Protein AF-A0A0V0W2T0-F1 (afdb_monomer)

InterPro domains:
  IPR041588 Integrase zinc-binding domain [PF17921] (16-64)

Sequence (65 aa):
LPPESKHPIILPHNHPVTELLIKDHHVRQMHAGVNQTLVAIRTRLWIIRARNTTKKVIRSCPICC

Solvent-accessible surface area (backbone atoms only — not comparable to full-atom values): 3795 Å² total; per-residue (Å²): 130,64,76,64,58,74,67,52,50,74,38,65,57,90,38,72,68,47,52,50,53,48,45,50,50,20,54,76,52,75,66,38,53,61,68,59,32,51,57,62,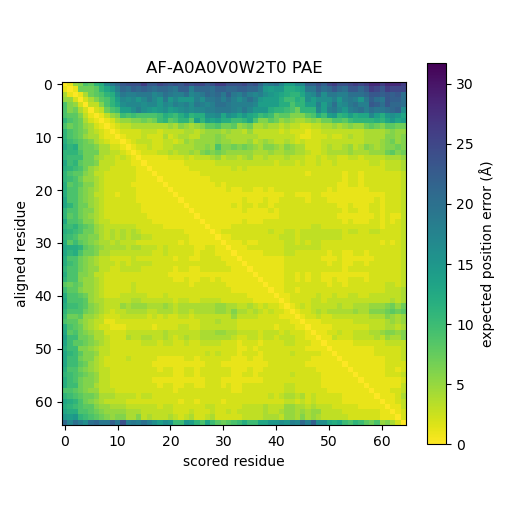46,56,55,51,39,42,48,46,71,41,69,61,48,40,48,53,51,47,71,69,32,89,86,65,116

pLDDT: mean 89.8, std 11.21, range [56.34, 97.31]

Structure (mmCIF, N/CA/C/O backbone):
data_AF-A0A0V0W2T0-F1
#
_entry.id   AF-A0A0V0W2T0-F1
#
loop_
_atom_site.group_PDB
_atom_site.id
_atom_site.type_symbol
_atom_site.label_atom_id
_atom_site.label_alt_id
_atom_site.label_comp_id
_atom_site.label_asym_id
_atom_site.label_entity_id
_atom_site.label_seq_id
_atom_site.pdbx_PDB_ins_code
_atom_site.Cartn_x
_atom_site.Cartn_y
_atom_site.Cartn_z
_atom_site.occupancy
_atom_site.B_iso_or_equiv
_atom_site.auth_seq_id
_atom_site.auth_comp_id
_atom_site.auth_asym_id
_atom_site.auth_atom_id
_atom_site.pdbx_PDB_model_num
ATOM 1 N N . LEU A 1 1 ? -12.158 16.687 9.987 1.00 56.34 1 LEU A N 1
ATOM 2 C CA . LEU A 1 1 ? -11.836 15.377 9.368 1.00 56.34 1 LEU A CA 1
ATOM 3 C C . LEU A 1 1 ? -13.145 14.633 9.119 1.00 56.34 1 LEU A C 1
ATOM 5 O O . LEU A 1 1 ? -14.013 14.739 9.981 1.00 56.34 1 LEU A O 1
ATOM 9 N N . PRO A 1 2 ? -13.318 13.938 7.980 1.00 58.75 2 PRO A N 1
ATOM 10 C CA . PRO A 1 2 ? -14.511 13.130 7.724 1.00 58.75 2 PRO A CA 1
ATOM 11 C C . PRO A 1 2 ? -14.686 12.054 8.814 1.00 58.75 2 PRO A C 1
ATOM 13 O O . PRO A 1 2 ? -13.676 11.555 9.319 1.00 58.75 2 PRO A O 1
ATOM 16 N N . PRO A 1 3 ? -15.922 11.667 9.176 1.00 59.12 3 PRO A N 1
ATOM 17 C CA . PRO A 1 3 ? -16.179 10.683 10.236 1.00 59.12 3 PRO A CA 1
ATOM 18 C C . PRO A 1 3 ? -15.540 9.306 9.971 1.00 59.12 3 PRO A C 1
ATOM 20 O O . PRO A 1 3 ? -15.157 8.623 10.914 1.00 59.12 3 PRO A O 1
ATOM 23 N N . GLU A 1 4 ? -15.318 8.945 8.706 1.00 58.69 4 GLU A N 1
ATOM 24 C CA . GLU A 1 4 ? -14.626 7.716 8.274 1.00 58.69 4 GLU A CA 1
ATOM 25 C C . GLU A 1 4 ? -13.144 7.670 8.697 1.00 58.69 4 GLU A C 1
ATOM 27 O O . GLU A 1 4 ? -12.575 6.600 8.890 1.00 58.69 4 GLU A O 1
ATOM 32 N N . SER A 1 5 ? -12.500 8.828 8.894 1.00 58.56 5 SER A N 1
ATOM 33 C CA . SER A 1 5 ? -11.114 8.901 9.382 1.00 58.56 5 SER A CA 1
ATOM 34 C C . SER A 1 5 ? -11.006 8.742 10.901 1.00 58.56 5 SER A C 1
ATOM 36 O O . SER A 1 5 ? -9.899 8.738 11.437 1.00 58.56 5 SER A O 1
ATOM 38 N N . LYS A 1 6 ? -12.138 8.645 11.611 1.00 62.97 6 LYS A N 1
ATOM 39 C CA . LYS A 1 6 ? -12.174 8.562 13.076 1.00 62.97 6 LYS A CA 1
ATOM 40 C C . LYS A 1 6 ? -11.794 7.162 13.580 1.00 62.97 6 LYS A C 1
ATOM 42 O O . LYS A 1 6 ? -11.227 7.055 14.663 1.00 62.97 6 LYS A O 1
ATOM 47 N N . HIS A 1 7 ? -12.035 6.121 12.773 1.00 69.75 7 HIS A N 1
ATOM 48 C CA . HIS A 1 7 ? -11.719 4.722 13.087 1.00 69.75 7 HIS A CA 1
ATOM 49 C C . HIS A 1 7 ? -11.225 3.976 11.834 1.00 69.75 7 HIS A C 1
ATOM 51 O O . HIS A 1 7 ? -12.025 3.360 11.131 1.00 69.75 7 HIS A O 1
ATOM 57 N N . PRO A 1 8 ? -9.921 4.033 11.510 1.00 72.62 8 PRO A N 1
ATOM 58 C CA . PRO A 1 8 ? -9.404 3.348 10.333 1.00 72.62 8 PRO A CA 1
ATOM 59 C C . PRO A 1 8 ? -9.474 1.825 10.505 1.00 72.62 8 PRO A C 1
ATOM 61 O O . PRO A 1 8 ? -9.203 1.293 11.584 1.00 72.62 8 PRO A O 1
ATOM 64 N N . ILE A 1 9 ? -9.780 1.112 9.421 1.00 84.62 9 ILE A N 1
ATOM 65 C CA . ILE A 1 9 ? -9.798 -0.357 9.419 1.00 84.62 9 ILE A CA 1
ATOM 66 C C . IL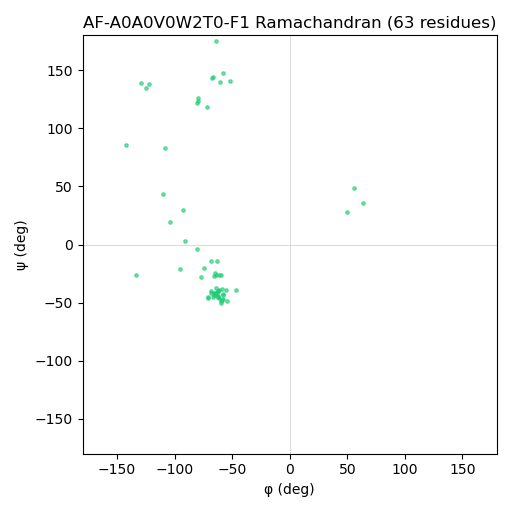E A 1 9 ? -8.354 -0.857 9.487 1.00 84.62 9 ILE A C 1
ATOM 68 O O . ILE A 1 9 ? -7.554 -0.578 8.589 1.00 84.62 9 ILE A O 1
ATOM 72 N N . ILE A 1 10 ? -8.008 -1.596 10.542 1.00 89.62 10 ILE A N 1
ATOM 73 C CA . ILE A 1 10 ? -6.674 -2.185 10.688 1.00 89.62 10 ILE A CA 1
ATOM 74 C C . ILE A 1 10 ? -6.591 -3.445 9.833 1.00 89.62 10 ILE A C 1
ATOM 76 O O . ILE A 1 10 ? -7.406 -4.354 9.980 1.00 89.62 10 ILE A O 1
ATOM 80 N N . LEU A 1 11 ? -5.584 -3.515 8.962 1.00 91.62 11 LEU A N 1
ATOM 81 C CA . LEU A 1 11 ? -5.369 -4.665 8.089 1.00 91.62 11 LEU A CA 1
ATOM 82 C C . LEU A 1 11 ? -3.981 -5.288 8.292 1.00 91.62 11 LEU A C 1
ATOM 84 O O . LEU A 1 11 ? -2.976 -4.566 8.379 1.00 91.62 11 LEU A O 1
ATOM 88 N N . PRO A 1 12 ? -3.892 -6.631 8.313 1.00 91.44 12 PRO A N 1
ATOM 89 C CA . PRO A 1 12 ? -2.617 -7.324 8.273 1.00 91.44 12 PRO A CA 1
ATOM 90 C C . PRO A 1 12 ? -1.929 -7.098 6.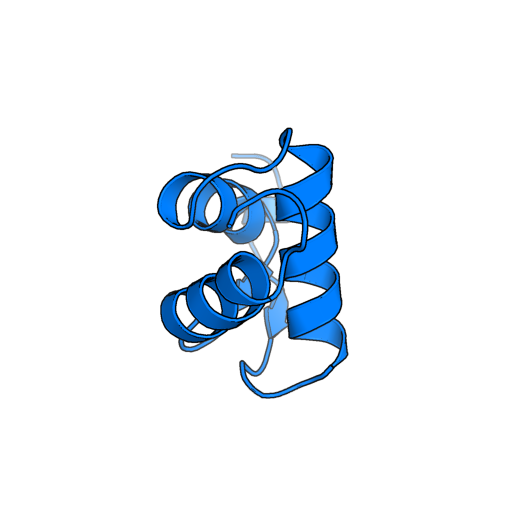923 1.00 91.44 12 PRO A C 1
ATOM 92 O O . PRO A 1 12 ? -2.546 -7.031 5.863 1.00 91.44 12 PRO A O 1
ATOM 95 N N . HIS A 1 13 ? -0.609 -6.983 6.961 1.00 88.94 13 HIS A N 1
ATOM 96 C CA . HIS A 1 13 ? 0.217 -6.666 5.795 1.00 88.94 13 HIS A CA 1
ATOM 97 C C . HIS A 1 13 ? 0.383 -7.826 4.807 1.00 88.94 13 HIS A C 1
ATOM 99 O O . HIS A 1 13 ? 0.748 -7.601 3.654 1.00 88.94 13 HIS A O 1
ATOM 105 N N . ASN A 1 14 ? 0.152 -9.048 5.285 1.00 89.12 14 ASN A N 1
ATOM 106 C CA . ASN A 1 14 ? 0.391 -10.330 4.633 1.00 89.12 14 ASN A CA 1
ATOM 107 C C . ASN A 1 14 ? -0.930 -11.025 4.270 1.00 89.12 14 ASN A C 1
ATOM 109 O O . ASN A 1 14 ? -1.095 -12.217 4.508 1.00 89.12 14 ASN A O 1
ATOM 113 N N . HIS A 1 15 ? -1.886 -10.270 3.734 1.00 93.38 15 HIS A N 1
ATOM 114 C CA . HIS A 1 15 ? -3.184 -10.803 3.341 1.00 93.38 15 HIS A CA 1
ATOM 115 C C . HIS A 1 15 ? -3.518 -10.399 1.898 1.00 93.38 15 HIS A C 1
ATOM 117 O O . HIS A 1 15 ? -3.292 -9.238 1.544 1.00 93.38 15 HIS A O 1
ATOM 123 N N . PRO A 1 16 ? -4.091 -11.295 1.069 1.00 94.06 16 PRO A N 1
ATOM 124 C CA . PRO A 1 16 ? -4.408 -10.995 -0.332 1.00 94.06 16 PRO A CA 1
ATOM 125 C C . PRO A 1 16 ? -5.286 -9.751 -0.509 1.00 94.06 16 PRO A C 1
ATOM 127 O O . PRO A 1 16 ? -5.043 -8.934 -1.392 1.00 94.06 16 PRO A O 1
ATOM 130 N N . VAL A 1 17 ? -6.262 -9.552 0.384 1.00 94.44 17 VAL A N 1
ATOM 131 C CA . VAL A 1 17 ? -7.134 -8.359 0.378 1.00 94.44 17 VAL A CA 1
ATOM 132 C C . VAL A 1 17 ? -6.330 -7.065 0.526 1.00 94.44 17 VAL A C 1
ATOM 134 O O . VAL A 1 17 ? -6.623 -6.080 -0.144 1.00 94.44 17 VAL A O 1
ATOM 137 N N . THR A 1 18 ? -5.283 -7.064 1.350 1.00 94.81 18 THR A N 1
ATOM 138 C CA . THR A 1 18 ? -4.409 -5.901 1.538 1.00 94.81 18 THR A CA 1
ATOM 139 C C . THR A 1 18 ? -3.658 -5.566 0.251 1.00 94.81 18 THR A C 1
ATOM 141 O O . THR A 1 18 ? -3.589 -4.400 -0.132 1.00 94.81 18 THR A O 1
ATOM 144 N N . GLU A 1 19 ? -3.129 -6.576 -0.445 1.00 95.75 19 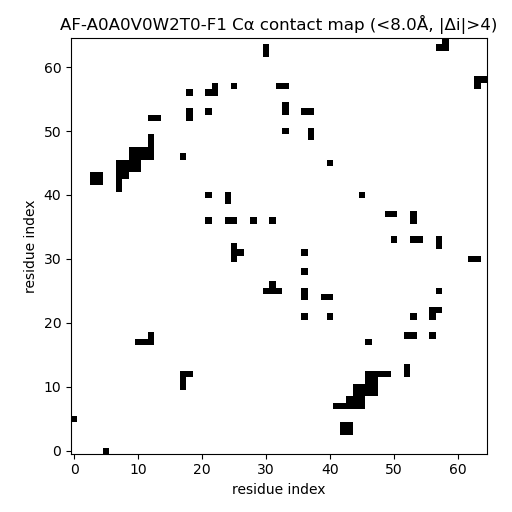GLU A N 1
ATOM 145 C CA . GLU A 1 19 ? -2.447 -6.378 -1.729 1.00 95.75 19 GLU A CA 1
ATOM 146 C C . GLU A 1 19 ? -3.408 -5.858 -2.806 1.00 95.75 19 GLU A C 1
ATOM 148 O O . GLU A 1 19 ? -3.067 -4.921 -3.531 1.00 95.75 19 GLU A O 1
ATOM 153 N N . LEU A 1 20 ? -4.628 -6.403 -2.864 1.00 96.00 20 LEU A N 1
ATOM 154 C CA . LEU A 1 20 ? -5.673 -5.959 -3.790 1.00 96.00 20 LEU A CA 1
ATOM 155 C C . LEU A 1 20 ? -6.084 -4.504 -3.543 1.00 96.00 20 LEU A C 1
ATOM 157 O O . LEU A 1 20 ? -6.158 -3.727 -4.492 1.00 96.00 20 LEU A O 1
ATOM 161 N N . LEU A 1 21 ? -6.291 -4.111 -2.284 1.00 95.88 21 LEU A N 1
ATOM 162 C CA . LEU A 1 21 ? -6.647 -2.734 -1.924 1.00 95.88 21 LEU A CA 1
ATOM 163 C C . LEU A 1 21 ? -5.538 -1.742 -2.280 1.00 95.88 21 LEU A C 1
ATOM 165 O O . LEU A 1 21 ? -5.821 -0.661 -2.800 1.00 95.88 21 LEU A O 1
ATOM 169 N N . ILE A 1 22 ? -4.278 -2.111 -2.029 1.00 96.25 22 ILE A N 1
ATOM 170 C CA . ILE A 1 22 ? -3.124 -1.299 -2.426 1.00 96.25 22 ILE A CA 1
ATOM 171 C C . ILE A 1 22 ? -3.084 -1.145 -3.948 1.00 96.25 22 ILE A C 1
ATOM 173 O O . ILE A 1 22 ? -2.894 -0.033 -4.440 1.00 96.25 22 ILE A O 1
ATOM 177 N N . LYS A 1 23 ? -3.267 -2.245 -4.691 1.00 96.69 23 LYS A N 1
ATOM 178 C CA . LYS A 1 23 ? -3.246 -2.242 -6.158 1.00 96.69 23 LYS A CA 1
ATOM 179 C C . LYS A 1 23 ? -4.360 -1.369 -6.730 1.00 96.69 23 LYS A C 1
ATOM 181 O O . LYS A 1 23 ? -4.097 -0.577 -7.628 1.00 96.69 23 LYS A O 1
ATOM 186 N N . ASP A 1 24 ? -5.569 -1.474 -6.187 1.00 96.62 24 ASP A N 1
ATOM 187 C CA . ASP A 1 24 ? -6.715 -0.652 -6.584 1.00 96.62 24 ASP A CA 1
ATOM 188 C C . ASP A 1 24 ? -6.428 0.846 -6.389 1.00 96.62 24 ASP A C 1
ATOM 190 O O . ASP A 1 24 ? -6.581 1.621 -7.331 1.00 96.62 24 ASP A O 1
ATOM 194 N N . HIS A 1 25 ? -5.904 1.253 -5.226 1.00 96.19 25 HIS A N 1
ATOM 195 C CA . HIS A 1 25 ? -5.547 2.658 -4.983 1.00 96.19 25 HIS A CA 1
ATOM 196 C C . HIS A 1 25 ? -4.417 3.136 -5.899 1.00 96.19 25 HIS A C 1
ATOM 198 O O . HIS A 1 25 ? -4.499 4.232 -6.446 1.00 96.19 25 HIS A O 1
ATOM 204 N N . HIS A 1 26 ? -3.386 2.315 -6.096 1.00 96.81 26 HIS A N 1
ATOM 205 C CA . HIS A 1 26 ? -2.284 2.619 -7.004 1.00 96.81 26 HIS A CA 1
ATOM 206 C C . HIS A 1 26 ? -2.775 2.870 -8.442 1.00 96.81 26 HIS A C 1
ATOM 208 O O . HIS A 1 26 ? -2.397 3.870 -9.053 1.00 96.81 26 HIS A O 1
ATOM 214 N N . VAL A 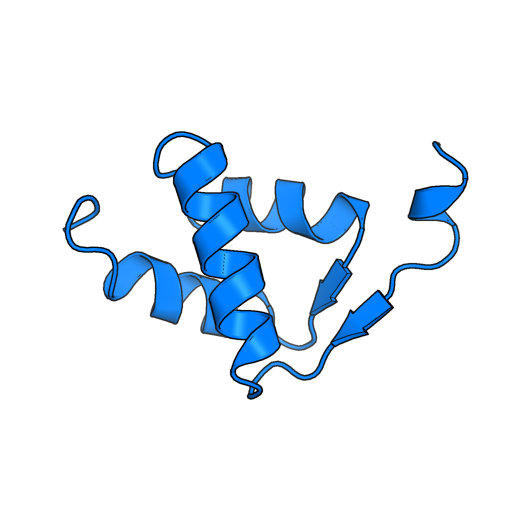1 27 ? -3.653 2.004 -8.964 1.00 97.31 27 VAL A N 1
ATOM 215 C CA . VAL A 1 27 ? -4.203 2.119 -10.327 1.00 97.31 27 VAL A CA 1
ATOM 216 C C . VAL A 1 27 ? -5.176 3.296 -10.442 1.00 97.31 27 VAL A C 1
ATOM 218 O O . VAL A 1 27 ? -5.051 4.096 -11.366 1.00 97.31 27 VAL A O 1
ATOM 221 N N . ARG A 1 28 ? -6.102 3.469 -9.486 1.00 96.19 28 ARG A N 1
ATOM 222 C CA . ARG A 1 28 ? -7.055 4.600 -9.479 1.00 96.19 28 ARG A CA 1
ATOM 223 C C . ARG A 1 28 ? -6.371 5.958 -9.384 1.00 96.19 28 ARG A C 1
ATOM 225 O O . ARG A 1 28 ? -6.927 6.953 -9.833 1.00 96.19 28 ARG A O 1
ATOM 232 N N . GLN A 1 29 ? -5.177 6.004 -8.802 1.00 95.38 29 GLN A N 1
ATOM 233 C CA . GLN A 1 29 ? -4.354 7.206 -8.734 1.00 95.38 29 GLN A CA 1
ATOM 234 C C . GLN A 1 29 ? -3.356 7.312 -9.887 1.00 95.38 29 GLN A C 1
ATOM 236 O O . GLN A 1 29 ? -2.290 7.899 -9.713 1.00 95.38 29 GLN A O 1
ATOM 241 N N . MET A 1 30 ? -3.692 6.765 -11.059 1.00 96.88 30 MET A N 1
ATOM 242 C CA . MET A 1 30 ? -2.882 6.891 -12.273 1.00 96.88 30 MET A CA 1
ATOM 243 C C . MET A 1 30 ? -1.450 6.394 -12.061 1.00 96.88 30 MET A C 1
ATOM 245 O O . MET A 1 30 ? -0.486 7.080 -12.386 1.00 96.88 30 MET A O 1
ATOM 249 N N . HIS A 1 31 ? -1.313 5.198 -11.486 1.00 96.50 31 HIS A N 1
ATOM 250 C CA . HIS A 1 31 ? -0.016 4.572 -11.236 1.00 96.50 31 HIS A CA 1
ATOM 251 C C . HIS A 1 31 ? 0.882 5.342 -10.256 1.00 96.50 31 HIS A C 1
ATOM 253 O O . HIS A 1 31 ? 2.110 5.334 -10.353 1.00 96.50 31 HIS A O 1
ATOM 259 N N . ALA A 1 32 ? 0.258 5.963 -9.254 1.00 95.69 32 ALA A N 1
ATOM 260 C CA . ALA A 1 32 ? 0.930 6.719 -8.208 1.00 95.69 32 ALA A CA 1
ATOM 261 C C . ALA A 1 32 ? 2.060 5.936 -7.519 1.00 95.69 32 ALA A C 1
ATOM 263 O O . ALA A 1 32 ? 1.930 4.756 -7.178 1.00 95.69 32 ALA A O 1
ATOM 264 N N . GLY A 1 33 ? 3.154 6.635 -7.216 1.00 96.19 33 GLY A N 1
ATOM 265 C CA . GLY A 1 33 ? 4.281 6.069 -6.480 1.00 96.19 33 GLY A CA 1
ATOM 266 C C . GLY A 1 33 ? 3.927 5.657 -5.045 1.00 96.19 33 GLY A C 1
ATOM 267 O O . GLY A 1 33 ? 2.838 5.914 -4.524 1.00 96.19 33 GLY A O 1
ATOM 268 N N . VAL A 1 34 ? 4.894 5.045 -4.356 1.00 96.69 34 VAL A N 1
ATOM 269 C CA . VAL A 1 34 ? 4.703 4.464 -3.012 1.00 96.69 34 VAL A CA 1
ATOM 270 C C . VAL A 1 34 ? 4.143 5.472 -2.008 1.00 96.69 34 VAL A C 1
ATOM 272 O O . VAL A 1 34 ? 3.204 5.157 -1.285 1.00 96.69 34 VAL A O 1
ATOM 275 N N . ASN A 1 35 ? 4.715 6.676 -1.929 1.00 96.25 35 ASN A N 1
ATOM 276 C CA . ASN A 1 35 ? 4.304 7.659 -0.923 1.00 96.25 35 ASN A CA 1
ATOM 277 C C . ASN A 1 35 ? 2.891 8.192 -1.188 1.00 96.25 35 ASN A C 1
ATOM 279 O O . ASN A 1 35 ? 2.106 8.295 -0.252 1.00 96.25 35 ASN A O 1
ATOM 283 N N . GLN A 1 36 ? 2.554 8.468 -2.447 1.00 96.00 36 GLN A N 1
ATOM 284 C CA . GLN A 1 36 ? 1.233 8.962 -2.827 1.00 96.00 36 GLN A CA 1
ATOM 285 C C . GLN A 1 36 ? 0.155 7.894 -2.593 1.00 96.00 36 GLN A C 1
ATOM 287 O O . GLN A 1 36 ? -0.835 8.168 -1.916 1.00 96.00 36 GLN A O 1
ATO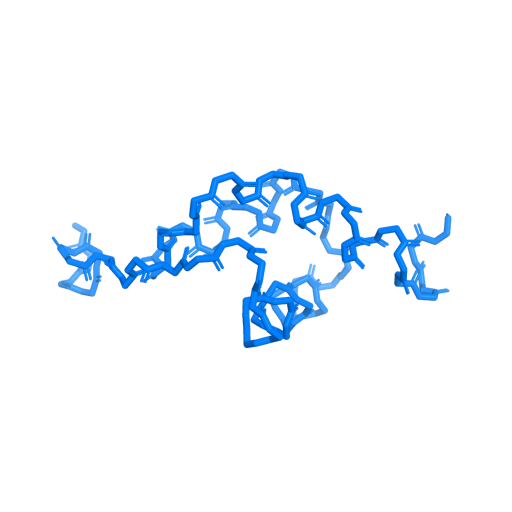M 292 N N . THR A 1 37 ? 0.419 6.651 -3.005 1.00 96.25 37 THR A N 1
ATOM 293 C CA . THR A 1 37 ? -0.462 5.506 -2.727 1.00 96.25 37 THR A CA 1
ATOM 294 C C . THR A 1 37 ? -0.670 5.314 -1.217 1.00 96.25 37 THR A C 1
ATOM 296 O O . THR A 1 37 ? -1.790 5.124 -0.750 1.00 96.25 37 THR A O 1
ATOM 299 N N . LEU A 1 38 ? 0.392 5.430 -0.411 1.00 95.56 38 LEU A N 1
ATOM 300 C CA . LEU A 1 38 ? 0.302 5.330 1.050 1.00 95.56 38 LEU A CA 1
ATOM 301 C C . LEU A 1 38 ? -0.534 6.443 1.692 1.00 95.56 38 LEU A C 1
ATOM 303 O O . LEU A 1 38 ? -1.204 6.184 2.693 1.00 95.56 38 LEU A O 1
ATOM 307 N N . VAL A 1 39 ? -0.455 7.671 1.178 1.00 93.81 39 VAL A N 1
ATOM 308 C CA . VAL A 1 39 ? -1.276 8.794 1.658 1.00 93.81 39 VAL A CA 1
ATOM 309 C C . VAL A 1 39 ? -2.746 8.528 1.350 1.00 93.81 39 VAL A C 1
ATOM 311 O O . VAL A 1 39 ? -3.586 8.686 2.232 1.00 93.81 39 VAL A O 1
ATOM 314 N N . ALA A 1 40 ? -3.046 8.041 0.145 1.00 91.81 40 ALA A N 1
ATOM 315 C CA . ALA A 1 40 ? -4.403 7.704 -0.269 1.00 91.81 40 ALA A CA 1
ATOM 316 C C . ALA A 1 40 ? -5.035 6.631 0.622 1.00 91.81 40 ALA A C 1
ATOM 318 O O . ALA A 1 40 ? -6.123 6.820 1.161 1.00 91.81 40 ALA A O 1
ATOM 319 N N . ILE A 1 41 ? -4.309 5.534 0.837 1.00 92.44 41 ILE A N 1
ATOM 320 C CA . ILE A 1 41 ? -4.761 4.394 1.640 1.00 92.44 41 ILE A CA 1
ATOM 321 C C . ILE A 1 41 ? -5.018 4.802 3.094 1.00 92.44 41 ILE A C 1
ATOM 323 O O . ILE A 1 41 ? -6.018 4.390 3.681 1.00 92.44 41 ILE A O 1
ATOM 327 N N . ARG A 1 42 ? -4.159 5.653 3.674 1.00 89.62 42 ARG A N 1
ATOM 328 C CA . ARG A 1 42 ? -4.265 6.095 5.077 1.00 89.62 42 ARG A CA 1
ATOM 329 C C . ARG A 1 42 ? -5.523 6.893 5.402 1.00 89.62 42 ARG A C 1
ATOM 331 O O . ARG A 1 42 ? -5.832 7.051 6.578 1.00 89.62 42 ARG A O 1
ATOM 338 N N . THR A 1 43 ? -6.251 7.377 4.398 1.00 84.88 43 THR A N 1
ATOM 339 C CA . THR A 1 43 ? -7.527 8.067 4.628 1.00 84.88 43 THR A CA 1
ATOM 340 C C . THR A 1 43 ? -8.603 7.142 5.206 1.00 84.88 43 THR A C 1
ATOM 342 O O . THR A 1 43 ? -9.489 7.629 5.909 1.00 84.88 43 THR A O 1
ATOM 345 N N . ARG A 1 44 ? -8.512 5.826 4.935 1.00 84.19 44 ARG A N 1
ATOM 346 C CA . ARG A 1 44 ? -9.524 4.812 5.295 1.00 84.19 44 ARG A CA 1
ATOM 347 C C . ARG A 1 44 ? -8.949 3.542 5.938 1.00 84.19 44 ARG A C 1
ATOM 349 O O . ARG A 1 44 ? -9.645 2.865 6.689 1.00 84.19 44 ARG A O 1
ATOM 356 N N . LEU A 1 45 ? -7.690 3.199 5.652 1.00 89.56 45 LEU A N 1
ATOM 357 C CA . LEU A 1 45 ? -7.076 1.920 6.017 1.00 89.56 45 LEU A CA 1
ATOM 358 C C . LEU A 1 45 ? -5.786 2.121 6.819 1.00 89.56 45 LEU A C 1
ATOM 360 O O . LEU A 1 45 ? -4.896 2.882 6.430 1.00 89.56 45 LEU A O 1
ATOM 364 N N . TRP A 1 46 ? -5.639 1.355 7.898 1.00 92.06 46 TRP A N 1
ATOM 365 C CA . TRP A 1 46 ? -4.413 1.264 8.685 1.00 92.06 46 TRP A CA 1
ATOM 366 C C . TRP A 1 46 ? -3.734 -0.088 8.459 1.00 92.06 46 TRP A C 1
ATOM 368 O O . TRP A 1 46 ? -3.887 -1.045 9.218 1.00 92.06 46 TRP A O 1
ATOM 378 N N . ILE A 1 47 ? -2.968 -0.180 7.375 1.00 93.44 47 ILE A N 1
ATOM 379 C CA . ILE A 1 47 ? -2.218 -1.394 7.044 1.00 93.44 47 ILE A CA 1
ATOM 380 C C . ILE A 1 47 ? -0.931 -1.425 7.880 1.00 93.44 47 ILE A C 1
ATOM 382 O O . ILE A 1 47 ? -0.079 -0.533 7.785 1.00 93.44 47 ILE A O 1
ATOM 386 N N . ILE A 1 48 ? -0.746 -2.471 8.682 1.00 92.56 48 ILE A N 1
ATOM 387 C CA . ILE A 1 48 ? 0.516 -2.685 9.406 1.00 92.56 48 ILE A CA 1
ATOM 388 C C . ILE A 1 48 ? 1.649 -2.830 8.378 1.00 92.56 48 ILE A C 1
ATOM 390 O O . ILE A 1 48 ? 1.444 -3.403 7.322 1.00 92.56 48 ILE A O 1
ATOM 394 N N . ARG A 1 49 ? 2.843 -2.265 8.600 1.00 91.50 49 ARG A N 1
ATOM 395 C CA . ARG A 1 49 ? 3.973 -2.343 7.633 1.00 91.50 49 ARG A CA 1
ATOM 396 C C . ARG A 1 49 ? 3.615 -1.957 6.173 1.00 91.50 49 ARG A C 1
ATOM 398 O O . ARG A 1 49 ? 4.297 -2.390 5.242 1.00 91.50 49 ARG A O 1
ATOM 405 N N . ALA A 1 50 ? 2.613 -1.087 5.970 1.00 92.75 50 ALA A N 1
ATOM 406 C CA . ALA A 1 50 ? 2.039 -0.743 4.660 1.00 92.75 50 ALA A CA 1
ATOM 407 C C . ALA A 1 50 ? 3.069 -0.433 3.568 1.00 92.75 50 ALA A C 1
ATOM 409 O O . ALA A 1 50 ? 2.891 -0.807 2.413 1.00 92.75 50 ALA A O 1
ATOM 410 N N . ARG A 1 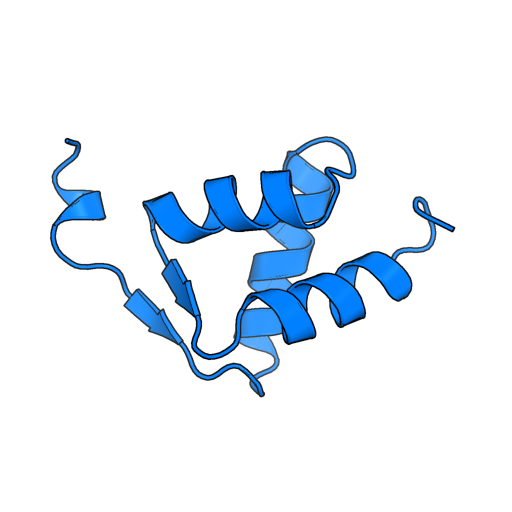51 ? 4.158 0.264 3.920 1.00 95.38 51 ARG A N 1
ATOM 411 C CA . ARG A 1 51 ? 5.180 0.705 2.963 1.00 95.38 51 ARG A CA 1
ATOM 412 C C . ARG A 1 51 ? 5.856 -0.463 2.248 1.00 95.38 51 ARG A C 1
ATOM 414 O O . ARG A 1 51 ? 6.106 -0.351 1.051 1.00 95.38 51 ARG A O 1
ATOM 421 N N . ASN A 1 52 ? 6.140 -1.563 2.944 1.00 95.81 52 ASN A N 1
ATOM 422 C CA . ASN A 1 52 ? 6.803 -2.715 2.332 1.00 95.81 52 ASN A CA 1
ATOM 423 C C . ASN A 1 52 ? 5.858 -3.436 1.370 1.00 95.81 52 ASN A C 1
ATOM 425 O O . ASN A 1 52 ? 6.243 -3.695 0.231 1.00 95.81 52 ASN A O 1
ATOM 429 N N . THR A 1 53 ? 4.611 -3.669 1.786 1.00 95.69 53 THR A N 1
ATOM 430 C CA . THR A 1 53 ? 3.585 -4.262 0.918 1.00 95.69 53 THR A CA 1
ATOM 431 C C . THR A 1 53 ? 3.291 -3.358 -0.282 1.00 95.69 53 THR A C 1
ATOM 433 O O . THR A 1 53 ? 3.233 -3.836 -1.407 1.00 95.69 53 THR A O 1
ATOM 436 N N . THR A 1 54 ? 3.233 -2.037 -0.086 1.00 96.31 54 THR A N 1
ATOM 437 C CA . THR A 1 54 ? 3.030 -1.068 -1.179 1.00 96.31 54 THR A CA 1
ATOM 438 C C . THR A 1 54 ? 4.171 -1.103 -2.188 1.00 96.31 54 THR A C 1
ATOM 440 O O . THR A 1 54 ? 3.928 -1.168 -3.388 1.00 96.31 54 THR A O 1
ATOM 443 N N . LYS A 1 55 ? 5.427 -1.135 -1.723 1.00 96.75 55 LYS A N 1
ATOM 444 C CA . LYS A 1 55 ? 6.590 -1.315 -2.606 1.00 96.75 55 LYS A CA 1
ATOM 445 C C . LYS A 1 55 ? 6.504 -2.617 -3.404 1.00 96.75 55 LYS A C 1
ATOM 447 O O . LYS A 1 55 ? 6.797 -2.593 -4.593 1.00 96.75 55 LYS A O 1
ATOM 452 N N . LYS A 1 56 ? 6.115 -3.728 -2.767 1.00 95.56 56 LYS A N 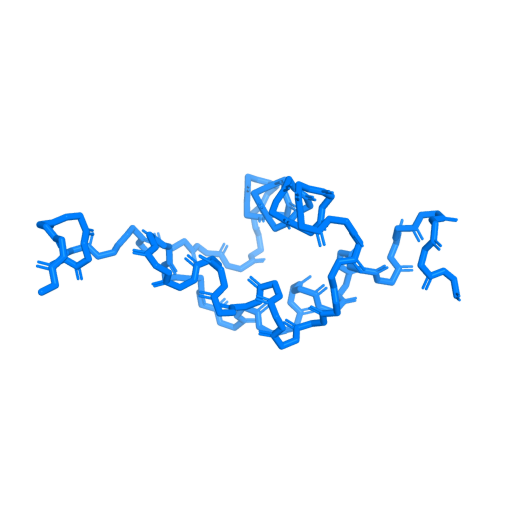1
ATOM 453 C CA . LYS A 1 56 ? 5.949 -5.031 -3.433 1.00 95.56 56 LYS A CA 1
ATOM 454 C C . LYS A 1 56 ? 4.901 -4.952 -4.547 1.00 95.56 56 LYS A C 1
ATOM 456 O O . LYS A 1 56 ? 5.192 -5.365 -5.660 1.00 95.56 56 LYS A O 1
ATOM 461 N N . VAL A 1 57 ? 3.730 -4.384 -4.252 1.00 95.88 57 VAL A N 1
ATOM 462 C CA . VAL A 1 57 ? 2.615 -4.263 -5.206 1.00 95.88 57 VAL A CA 1
ATOM 463 C C . VAL A 1 57 ? 2.956 -3.343 -6.378 1.00 95.88 57 VAL A C 1
ATOM 465 O O . VAL A 1 57 ? 2.648 -3.667 -7.517 1.00 95.88 57 VAL A O 1
ATOM 468 N N . ILE A 1 58 ? 3.614 -2.208 -6.128 1.00 96.56 58 ILE A N 1
ATOM 469 C CA . ILE A 1 58 ? 3.994 -1.287 -7.210 1.00 96.56 58 ILE A CA 1
ATOM 470 C C . ILE A 1 58 ? 5.079 -1.909 -8.097 1.00 96.56 58 ILE A C 1
ATOM 472 O O . ILE A 1 58 ? 4.996 -1.803 -9.313 1.00 96.56 58 ILE A O 1
ATOM 476 N N . ARG A 1 59 ? 6.058 -2.618 -7.517 1.00 96.25 59 ARG A N 1
ATOM 477 C CA . ARG A 1 59 ? 7.099 -3.325 -8.288 1.00 96.25 59 ARG A CA 1
ATOM 478 C C . ARG A 1 59 ? 6.562 -4.461 -9.157 1.00 96.25 59 ARG A C 1
ATOM 480 O O . ARG A 1 59 ? 7.224 -4.832 -10.114 1.00 96.25 59 ARG A O 1
ATOM 487 N N . SER A 1 60 ? 5.413 -5.041 -8.812 1.00 94.56 60 SER A N 1
ATOM 488 C CA . SER A 1 60 ? 4.753 -6.057 -9.639 1.00 94.56 60 SER A CA 1
ATOM 489 C C . SER A 1 60 ? 3.757 -5.463 -10.639 1.00 94.56 60 SER A C 1
ATOM 491 O O . SER A 1 60 ? 3.071 -6.211 -11.337 1.00 94.56 60 SER A O 1
ATOM 493 N N . CYS A 1 61 ? 3.643 -4.133 -10.710 1.00 96.62 61 CYS A N 1
ATOM 494 C CA . CYS A 1 61 ? 2.758 -3.462 -11.647 1.00 96.62 61 CYS A CA 1
ATOM 495 C C . CYS A 1 61 ? 3.405 -3.397 -13.040 1.00 96.62 61 CYS A C 1
ATOM 497 O O . CYS A 1 61 ? 4.470 -2.800 -13.174 1.00 96.62 61 CYS A O 1
ATOM 499 N N . PRO A 1 62 ? 2.756 -3.927 -14.093 1.00 94.31 62 PRO A N 1
ATOM 500 C CA . PRO A 1 62 ? 3.344 -3.990 -15.435 1.00 94.31 62 PRO A CA 1
ATOM 501 C C . PRO A 1 62 ? 3.526 -2.621 -16.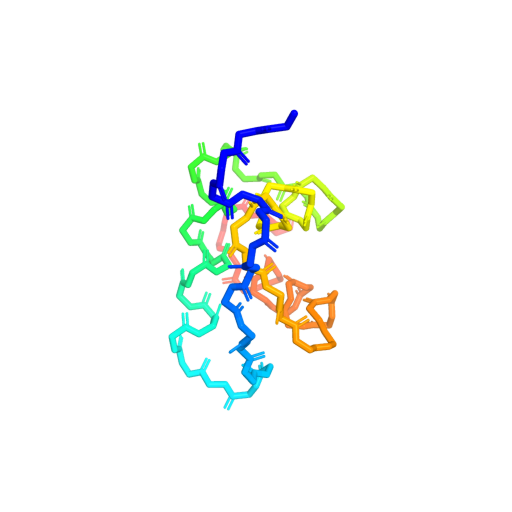111 1.00 94.31 62 PRO A C 1
ATOM 503 O O . PRO A 1 62 ? 4.208 -2.530 -17.123 1.00 94.31 62 PRO A O 1
ATOM 506 N N . ILE A 1 63 ? 2.897 -1.568 -15.582 1.00 96.25 63 ILE A N 1
ATOM 507 C CA . ILE A 1 63 ? 2.944 -0.207 -16.140 1.00 96.25 63 ILE A CA 1
ATOM 508 C C . ILE A 1 63 ? 4.037 0.637 -15.462 1.00 96.25 63 ILE A C 1
ATOM 510 O O . ILE A 1 63 ? 4.493 1.623 -16.029 1.00 96.25 63 ILE A O 1
ATOM 514 N N . CYS A 1 64 ? 4.477 0.260 -14.258 1.00 93.69 64 CYS A N 1
ATOM 515 C CA . CYS A 1 64 ? 5.375 1.065 -13.417 1.00 93.69 64 CYS A CA 1
ATOM 516 C C . CYS A 1 64 ? 6.826 0.573 -13.401 1.00 93.69 64 CYS A C 1
ATOM 518 O O . CYS A 1 64 ? 7.534 0.875 -12.439 1.00 93.69 64 CYS A O 1
ATOM 520 N N . CYS A 1 65 ? 7.206 -0.223 -14.406 1.00 74.88 65 CYS A N 1
ATOM 521 C CA . CYS A 1 65 ? 8.535 -0.811 -14.574 1.00 74.88 65 CYS A CA 1
ATOM 522 C C . CYS A 1 65 ? 9.670 0.199 -14.364 1.00 74.88 65 CYS A C 1
ATOM 524 O O . CYS A 1 65 ? 9.564 1.331 -14.889 1.00 74.88 65 CYS A O 1
#

Secondary structure (DSSP, 8-state):
--GGGGSPEEE-TTSHHHHHHHHHHHHHTTS--HHHHHHHHHTTEEETTHHHHHHHHHHT-TT--

Nearest PDB structures (foldseek):
  6t9k-assembly1_D  TM=5.613E-01  e=5.982E+00  Saccharomyces cerevisiae S288C

Organism: NCBI:txid990121

Mean predicted aligned error: 4.51 Å

Radius of gyration: 11.39 Å; Cα contacts (8 Å, |Δi|>4): 69; chains: 1; bounding box: 25×26×29 Å

Foldseek 3Di:
DPPLLVDAAEDELPDPVLLVQLLVLCVVVVNDDLVVSVVVCNSHHHYDVSSVSNVVSSVPDPVND